Protein AF-A0A952XWJ9-F1 (afdb_monomer)

Structure (mmCIF, N/CA/C/O backbone):
data_AF-A0A952XWJ9-F1
#
_entry.id   AF-A0A952XWJ9-F1
#
loop_
_atom_site.group_PDB
_atom_site.id
_atom_site.type_symbol
_atom_site.label_atom_id
_atom_site.label_alt_id
_atom_site.label_comp_id
_atom_site.label_asym_id
_atom_site.label_entity_id
_atom_site.label_seq_id
_atom_site.pdbx_PDB_ins_code
_atom_site.Cartn_x
_atom_site.Cartn_y
_atom_site.Cartn_z
_atom_site.occupancy
_atom_site.B_iso_or_equiv
_atom_site.auth_seq_id
_atom_site.auth_comp_id
_atom_site.auth_asym_id
_atom_site.auth_atom_id
_atom_site.pdbx_PDB_model_num
ATOM 1 N N . MET A 1 1 ? -7.565 -2.787 5.447 1.00 73.69 1 MET A N 1
ATOM 2 C CA . MET A 1 1 ? -8.512 -2.974 4.321 1.00 73.69 1 MET A CA 1
ATOM 3 C C . MET A 1 1 ? -8.379 -1.731 3.476 1.00 73.69 1 MET A C 1
ATOM 5 O O . MET A 1 1 ? -8.634 -0.658 4.010 1.00 73.69 1 MET A O 1
ATOM 9 N N . ILE A 1 2 ? -7.873 -1.868 2.255 1.00 89.44 2 ILE A N 1
ATOM 10 C CA . ILE A 1 2 ? -7.521 -0.722 1.417 1.00 89.44 2 ILE A CA 1
ATOM 11 C C . ILE A 1 2 ? -8.797 -0.165 0.787 1.00 89.44 2 ILE A C 1
ATOM 13 O O . ILE A 1 2 ? -9.543 -0.908 0.156 1.00 89.44 2 ILE A O 1
ATOM 17 N N . LYS A 1 3 ? -9.097 1.110 1.045 1.00 90.12 3 LYS A N 1
ATOM 18 C CA . LYS A 1 3 ? -10.362 1.756 0.645 1.00 90.12 3 LYS A CA 1
ATOM 19 C C . LYS A 1 3 ? -10.204 2.801 -0.465 1.00 90.12 3 LYS A C 1
ATOM 21 O O . LYS A 1 3 ? -11.195 3.387 -0.883 1.00 90.12 3 LYS A O 1
ATOM 26 N N . GLY A 1 4 ? -8.979 3.055 -0.904 1.00 93.94 4 GLY A N 1
ATOM 27 C CA . GLY A 1 4 ? -8.633 4.107 -1.849 1.00 93.94 4 GLY A CA 1
ATOM 28 C C . GLY A 1 4 ? -7.121 4.191 -2.007 1.00 93.94 4 GLY A C 1
ATOM 29 O O . GLY A 1 4 ? -6.424 3.213 -1.738 1.00 93.94 4 GLY A O 1
ATOM 30 N N . VAL A 1 5 ? -6.640 5.361 -2.414 1.00 96.12 5 VAL A N 1
ATOM 31 C CA . VAL A 1 5 ? -5.210 5.668 -2.504 1.00 96.12 5 VAL A CA 1
ATOM 32 C C . VAL A 1 5 ? -4.706 6.127 -1.141 1.00 96.12 5 VAL A C 1
ATOM 34 O O . VAL A 1 5 ? -5.341 6.968 -0.504 1.00 96.12 5 VAL A O 1
ATOM 37 N N . TYR A 1 6 ? -3.570 5.595 -0.702 1.00 96.94 6 TYR A N 1
ATOM 38 C CA . TYR A 1 6 ? -2.880 6.044 0.496 1.00 96.94 6 TYR A CA 1
ATOM 39 C C . TYR A 1 6 ? -1.439 6.446 0.175 1.00 96.94 6 TYR A C 1
ATOM 41 O O . TYR A 1 6 ? -0.767 5.755 -0.588 1.00 96.94 6 TYR A O 1
ATOM 49 N N . ALA A 1 7 ? -0.951 7.509 0.808 1.00 96.00 7 ALA A N 1
ATOM 50 C CA . ALA A 1 7 ? 0.441 7.962 0.722 1.00 96.00 7 ALA A CA 1
ATOM 51 C C . ALA A 1 7 ? 1.117 7.917 2.101 1.00 96.00 7 ALA A C 1
ATOM 53 O O . ALA A 1 7 ? 0.448 7.693 3.110 1.00 96.00 7 ALA A O 1
ATOM 54 N N . ARG A 1 8 ? 2.434 8.127 2.174 1.00 93.81 8 ARG A N 1
ATOM 55 C CA . ARG A 1 8 ? 3.202 8.030 3.430 1.00 93.81 8 ARG A CA 1
ATOM 56 C C . ARG A 1 8 ? 3.117 9.284 4.302 1.00 93.81 8 ARG A C 1
ATOM 58 O O . ARG A 1 8 ? 3.577 9.260 5.441 1.00 93.81 8 ARG A O 1
ATOM 65 N N . SER A 1 9 ? 2.498 10.361 3.813 1.00 94.50 9 SER A N 1
ATOM 66 C CA . SER A 1 9 ? 2.165 11.532 4.627 1.00 94.50 9 SER A CA 1
ATOM 67 C C . SER A 1 9 ? 0.937 12.299 4.100 1.00 94.50 9 SER A C 1
ATOM 69 O O . SER A 1 9 ? 0.584 12.180 2.921 1.00 94.50 9 SER A O 1
ATOM 71 N N . PRO A 1 10 ? 0.274 13.118 4.939 1.00 94.75 10 PRO A N 1
ATOM 72 C CA . PRO A 1 10 ? -0.795 14.014 4.491 1.00 94.75 10 PRO A CA 1
ATOM 73 C C . PRO A 1 10 ? -0.348 15.030 3.427 1.00 94.75 10 PRO A C 1
ATOM 75 O O . PRO A 1 10 ? -1.132 15.389 2.546 1.00 94.75 10 PRO A O 1
ATOM 78 N N . GLU A 1 11 ? 0.905 15.487 3.479 1.00 95.38 11 GLU A N 1
ATOM 79 C CA . GLU A 1 11 ? 1.489 16.398 2.489 1.00 95.38 11 GLU A CA 1
ATOM 80 C C . GLU A 1 11 ? 1.578 15.725 1.118 1.00 95.38 11 GLU A C 1
ATOM 82 O O . GLU A 1 11 ? 1.132 16.305 0.127 1.00 95.38 11 GLU A O 1
ATOM 87 N N . GLN A 1 12 ? 2.031 14.468 1.073 1.00 95.25 12 GLN A N 1
ATOM 88 C CA . GLN A 1 12 ? 2.045 13.672 -0.155 1.00 95.25 12 GLN A CA 1
ATOM 89 C C . GLN A 1 12 ? 0.633 13.480 -0.725 1.00 95.25 12 GLN A C 1
ATOM 91 O O . GLN A 1 12 ? 0.431 13.589 -1.932 1.00 95.25 12 GLN A O 1
ATOM 96 N N . CYS A 1 13 ? -0.385 13.288 0.121 1.00 95.62 13 CYS A N 1
ATOM 97 C CA . CYS A 1 13 ? -1.773 13.260 -0.348 1.00 95.62 13 CYS A CA 1
ATOM 98 C C . CYS A 1 13 ? -2.212 14.587 -0.988 1.00 95.62 13 CYS A C 1
ATOM 100 O O . CYS A 1 13 ? -2.959 14.585 -1.971 1.00 95.62 13 CYS A O 1
ATOM 102 N N . ALA A 1 14 ? -1.772 15.727 -0.448 1.00 95.44 14 ALA A N 1
ATOM 103 C CA . ALA A 1 14 ? -2.070 17.035 -1.024 1.00 95.44 14 AL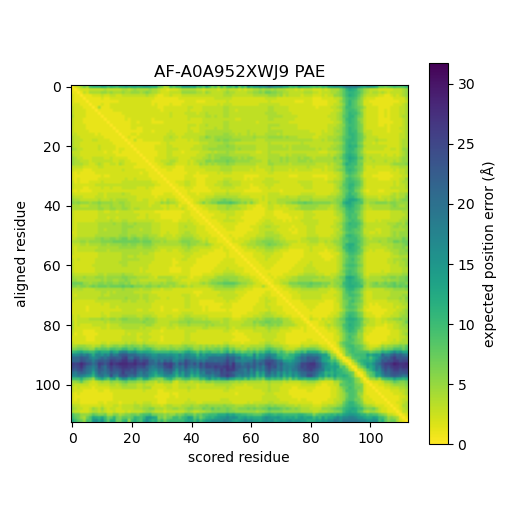A A CA 1
ATOM 104 C C . ALA A 1 14 ? -1.374 17.248 -2.379 1.00 95.44 14 ALA A C 1
ATOM 106 O O . ALA A 1 14 ? -1.925 17.940 -3.236 1.00 95.44 14 ALA A O 1
ATOM 107 N N . GLU A 1 15 ? -0.193 16.666 -2.584 1.00 94.38 15 GLU A N 1
ATOM 108 C CA . GLU A 1 15 ? 0.533 16.678 -3.859 1.00 94.38 15 GLU A CA 1
ATOM 109 C C . GLU A 1 15 ? -0.118 15.757 -4.890 1.00 94.38 15 GLU A C 1
ATOM 111 O O . GLU A 1 15 ? -0.513 16.230 -5.956 1.00 94.38 15 GLU A O 1
ATOM 116 N N . ALA A 1 16 ? -0.364 14.496 -4.527 1.00 93.38 16 ALA A N 1
ATOM 117 C CA . ALA A 1 16 ? -1.038 13.511 -5.372 1.00 93.38 16 ALA A CA 1
ATOM 118 C C . ALA A 1 16 ? -2.428 13.981 -5.840 1.00 93.38 16 ALA A C 1
ATOM 120 O O . ALA A 1 16 ? -2.883 13.643 -6.929 1.00 93.38 16 ALA A O 1
ATOM 121 N N . LYS A 1 17 ? -3.118 14.799 -5.036 1.00 94.44 17 LYS A N 1
ATOM 122 C CA . LYS A 1 17 ? -4.408 15.397 -5.407 1.00 94.44 17 LYS A CA 1
ATOM 123 C C . LYS A 1 17 ? -4.300 16.502 -6.458 1.00 94.44 17 LYS A C 1
ATOM 125 O O . LYS A 1 17 ? -5.265 16.726 -7.188 1.00 94.44 17 LYS A O 1
ATOM 130 N N . LYS A 1 18 ? -3.184 17.232 -6.503 1.00 93.69 18 LYS A N 1
ATOM 131 C CA . LYS A 1 18 ? -2.958 18.302 -7.488 1.00 93.69 18 LYS A CA 1
ATOM 132 C C . LYS A 1 18 ? -2.591 17.718 -8.844 1.00 93.69 18 LYS A C 1
ATOM 134 O O . LYS A 1 18 ? -3.130 18.163 -9.851 1.00 93.69 18 LYS A O 1
ATOM 139 N N . ASP A 1 19 ? -1.681 16.753 -8.836 1.00 93.38 19 ASP A N 1
ATOM 140 C CA . ASP A 1 19 ? -1.140 16.110 -10.027 1.00 93.38 19 ASP A CA 1
ATOM 141 C C . ASP A 1 19 ? -0.678 14.695 -9.664 1.00 93.38 19 ASP A C 1
ATOM 143 O O . ASP A 1 19 ? 0.415 14.500 -9.134 1.00 93.38 19 ASP A O 1
ATOM 147 N N . PHE A 1 20 ? -1.549 13.712 -9.895 1.00 91.50 20 PHE A N 1
ATOM 148 C CA . PHE A 1 20 ? -1.263 12.324 -9.541 1.00 91.50 20 PHE A CA 1
ATOM 149 C C . PHE A 1 20 ? -0.161 11.730 -10.425 1.00 91.50 20 PHE A C 1
ATOM 151 O O . PHE A 1 20 ? 0.750 11.077 -9.920 1.00 91.50 20 PHE A O 1
ATOM 158 N N . ASP A 1 21 ? -0.214 11.999 -11.730 1.00 91.44 21 ASP A N 1
ATOM 159 C CA . ASP A 1 21 ? 0.751 11.462 -12.688 1.00 91.44 21 ASP A CA 1
ATOM 160 C C . ASP A 1 21 ? 2.141 12.063 -12.450 1.00 91.44 21 ASP A C 1
ATOM 162 O O . ASP A 1 21 ? 3.134 11.338 -12.448 1.00 91.44 21 ASP A O 1
ATOM 166 N N . GLY A 1 22 ? 2.221 13.370 -12.173 1.00 93.00 22 GLY A N 1
ATOM 167 C CA . GLY A 1 22 ? 3.467 14.026 -11.776 1.00 93.00 22 GLY A CA 1
ATOM 168 C C . GLY A 1 22 ? 3.998 13.532 -10.430 1.00 93.00 22 GLY A C 1
ATOM 169 O O . GLY A 1 22 ? 5.200 13.321 -10.293 1.00 93.00 22 GLY A O 1
ATOM 170 N N . PHE A 1 23 ? 3.121 13.288 -9.450 1.00 92.75 23 PHE A N 1
ATOM 171 C CA . PHE A 1 23 ? 3.500 12.720 -8.153 1.00 92.75 23 PHE A CA 1
ATOM 172 C C . PHE A 1 23 ? 4.175 11.351 -8.313 1.00 92.75 23 PHE A C 1
ATOM 174 O O . PHE A 1 23 ? 5.306 11.171 -7.866 1.00 92.75 23 PHE A O 1
ATOM 181 N N . ILE A 1 24 ? 3.540 10.422 -9.034 1.00 91.81 24 ILE A N 1
ATOM 182 C CA . ILE A 1 24 ? 4.129 9.109 -9.339 1.00 91.81 24 ILE A CA 1
ATOM 183 C C . ILE A 1 24 ? 5.387 9.253 -10.205 1.00 91.81 24 ILE A C 1
ATOM 185 O O . ILE A 1 24 ? 6.391 8.583 -9.964 1.00 91.81 24 ILE A O 1
ATOM 189 N N . GLY A 1 25 ? 5.370 10.165 -11.180 1.00 90.44 25 GLY A N 1
ATOM 190 C CA . GLY A 1 25 ? 6.505 10.456 -12.056 1.00 90.44 25 GLY A CA 1
ATOM 191 C C . GLY A 1 25 ? 7.749 10.971 -11.328 1.00 90.44 25 GLY A C 1
ATOM 192 O O . GLY A 1 25 ? 8.859 10.765 -11.813 1.00 90.44 25 GLY A O 1
ATOM 193 N N . ASN A 1 26 ? 7.588 11.573 -10.148 1.00 90.94 26 ASN A N 1
ATOM 194 C CA . ASN A 1 26 ? 8.692 12.014 -9.291 1.00 90.94 26 ASN A CA 1
ATOM 195 C C . ASN A 1 26 ? 9.310 10.877 -8.454 1.00 90.94 26 ASN A C 1
ATOM 197 O O . ASN A 1 26 ? 10.210 11.133 -7.656 1.00 90.94 26 ASN A O 1
ATOM 201 N N . GLY A 1 27 ? 8.854 9.634 -8.634 1.00 88.56 27 GLY A N 1
ATOM 202 C CA . GLY A 1 27 ? 9.362 8.464 -7.914 1.00 88.56 27 GLY A CA 1
ATOM 203 C C . GLY A 1 27 ? 8.634 8.171 -6.603 1.00 88.56 27 GLY A C 1
ATOM 204 O O . GLY A 1 27 ? 9.057 7.289 -5.857 1.00 88.56 27 GLY A O 1
ATOM 205 N N . GLU A 1 28 ? 7.546 8.883 -6.313 1.00 92.00 28 GLU A N 1
ATOM 206 C CA . GLU A 1 28 ? 6.732 8.609 -5.136 1.00 92.00 28 GLU A CA 1
ATOM 207 C C . GLU A 1 28 ? 5.924 7.319 -5.297 1.00 92.00 28 GLU A C 1
ATOM 209 O O . GLU A 1 28 ? 5.597 6.886 -6.405 1.00 92.00 28 GLU A O 1
ATOM 214 N N . THR A 1 29 ? 5.581 6.708 -4.162 1.00 92.31 29 THR A N 1
ATOM 215 C CA . THR A 1 29 ? 4.790 5.473 -4.126 1.00 92.31 29 THR A CA 1
ATOM 216 C C . THR A 1 29 ? 3.481 5.669 -3.379 1.00 92.31 29 THR A C 1
ATOM 218 O O . THR A 1 29 ? 3.403 6.401 -2.390 1.00 92.31 29 THR A O 1
ATOM 221 N N . VAL A 1 30 ? 2.443 4.969 -3.827 1.00 94.81 30 VAL A N 1
ATOM 222 C CA . VAL A 1 30 ? 1.138 4.923 -3.165 1.00 94.81 30 VAL A CA 1
ATOM 223 C C . VAL A 1 30 ? 0.698 3.494 -2.916 1.00 94.81 30 VAL A C 1
ATOM 225 O O . VAL A 1 30 ? 0.995 2.591 -3.687 1.00 94.81 30 VAL A O 1
ATOM 228 N N . LEU A 1 31 ? -0.073 3.295 -1.854 1.00 96.06 31 LEU A N 1
ATOM 229 C CA . LEU A 1 31 ? -0.794 2.056 -1.593 1.00 96.06 31 LEU A CA 1
ATOM 230 C C . LEU A 1 31 ? -2.218 2.172 -2.153 1.00 96.06 31 LEU A C 1
ATOM 232 O O . LEU A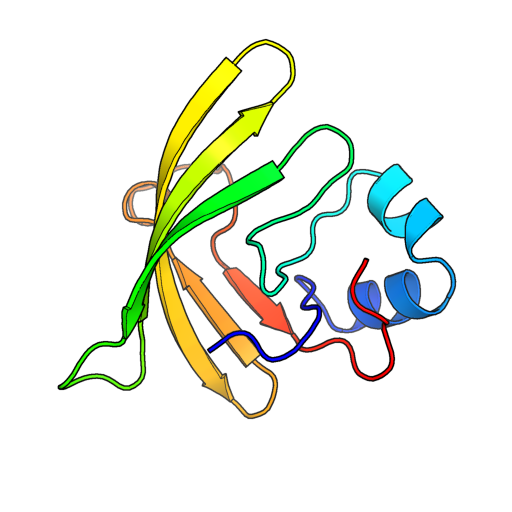 1 31 ? -2.961 3.090 -1.806 1.00 96.06 31 LEU A O 1
ATOM 236 N N . THR A 1 32 ? -2.615 1.225 -2.995 1.00 95.12 32 THR A N 1
ATOM 237 C CA . THR A 1 32 ? -3.920 1.141 -3.660 1.00 95.12 32 THR A CA 1
ATOM 238 C C . THR A 1 32 ? -4.568 -0.220 -3.407 1.00 95.12 32 THR A C 1
ATOM 240 O O . THR A 1 32 ? -4.014 -1.096 -2.739 1.00 95.12 32 THR A O 1
ATOM 243 N N . ALA A 1 33 ? -5.768 -0.431 -3.951 1.00 93.19 33 ALA A N 1
ATOM 244 C CA . ALA A 1 33 ? -6.424 -1.734 -3.904 1.00 93.19 33 ALA A CA 1
ATOM 245 C C . ALA A 1 33 ? -5.686 -2.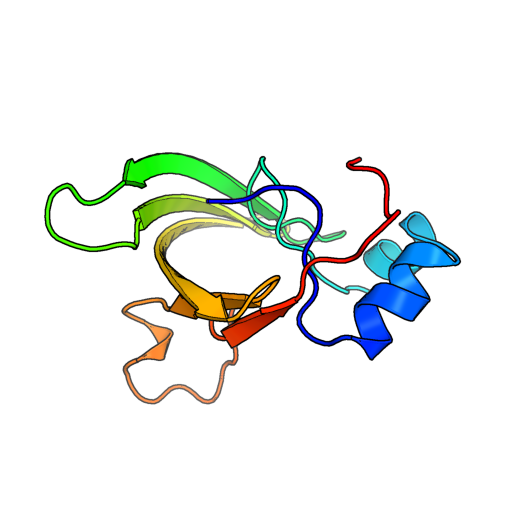832 -4.699 1.00 93.19 33 ALA A C 1
ATOM 247 O O . ALA A 1 33 ? -5.994 -4.005 -4.496 1.00 93.19 33 ALA A O 1
ATOM 248 N N . ARG A 1 34 ? -4.740 -2.473 -5.5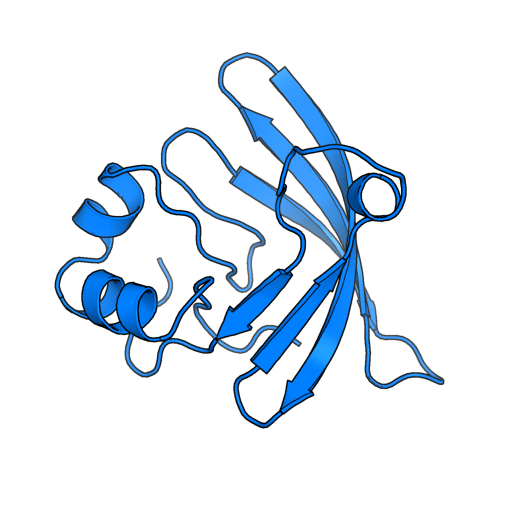82 1.00 93.25 34 ARG A N 1
ATOM 249 C CA . ARG A 1 34 ? -3.917 -3.417 -6.360 1.00 93.25 34 ARG A CA 1
ATOM 250 C C . ARG A 1 34 ? -2.597 -3.762 -5.676 1.00 93.25 34 ARG A C 1
ATOM 252 O O . ARG A 1 34 ? -2.022 -4.801 -5.978 1.00 93.25 34 ARG A O 1
ATOM 259 N N . GLY A 1 35 ? -2.150 -2.927 -4.744 1.00 94.88 35 GLY A N 1
ATOM 260 C CA . GLY A 1 35 ? -0.881 -3.091 -4.055 1.00 94.88 35 GLY A CA 1
ATOM 261 C C . GLY A 1 35 ? -0.161 -1.761 -3.924 1.00 94.88 35 GLY A C 1
ATOM 262 O O . GLY A 1 35 ? -0.796 -0.761 -3.605 1.00 94.88 35 GLY A O 1
ATOM 263 N N . ILE A 1 36 ? 1.150 -1.742 -4.125 1.00 94.75 36 ILE A N 1
ATOM 264 C CA . ILE A 1 36 ? 1.957 -0.522 -4.053 1.00 94.75 36 ILE A CA 1
ATOM 265 C C . ILE A 1 36 ? 2.360 -0.131 -5.464 1.00 94.75 36 ILE A C 1
ATOM 267 O O . ILE A 1 36 ? 2.839 -0.965 -6.221 1.00 94.75 36 ILE A O 1
ATOM 271 N N . GLU A 1 37 ? 2.141 1.124 -5.822 1.00 92.75 37 GLU A N 1
ATOM 272 C CA . GLU A 1 37 ? 2.334 1.632 -7.175 1.00 92.75 37 GLU A CA 1
ATOM 273 C C . GLU A 1 37 ? 3.303 2.814 -7.159 1.00 92.75 37 GLU A C 1
ATOM 275 O O . GLU A 1 37 ? 3.201 3.695 -6.305 1.00 92.75 37 GLU A O 1
ATOM 280 N N . GLY A 1 38 ? 4.224 2.821 -8.116 1.00 91.12 38 GLY A N 1
ATOM 281 C CA . GLY A 1 38 ? 5.213 3.852 -8.411 1.00 91.12 38 GLY A CA 1
ATOM 282 C C . GLY A 1 38 ? 5.650 3.726 -9.879 1.00 91.12 38 GLY A C 1
ATOM 283 O O . GLY A 1 38 ? 5.243 2.795 -10.574 1.00 91.12 38 GLY A O 1
ATOM 284 N N . ILE A 1 39 ? 6.461 4.661 -10.381 1.00 90.38 39 ILE A N 1
ATOM 285 C CA . ILE A 1 39 ? 6.820 4.702 -11.812 1.00 90.38 39 ILE A CA 1
ATOM 286 C C . ILE A 1 39 ? 7.731 3.545 -12.259 1.00 90.38 39 ILE A C 1
ATOM 288 O O . ILE A 1 39 ? 7.466 2.905 -13.273 1.00 90.38 39 ILE A O 1
ATOM 292 N N . GLU A 1 40 ? 8.789 3.262 -11.501 1.00 87.69 40 GLU A N 1
ATOM 293 C CA . GLU A 1 40 ? 9.753 2.181 -11.776 1.00 87.69 40 GLU A CA 1
ATOM 294 C C . GLU A 1 40 ? 9.675 1.075 -10.718 1.00 87.69 40 GLU A C 1
ATOM 296 O O . GLU A 1 40 ? 10.543 0.217 -10.624 1.00 87.69 40 GLU A O 1
ATOM 301 N N . TYR A 1 41 ? 8.636 1.103 -9.892 1.00 89.94 41 TYR A N 1
ATOM 302 C CA . TYR A 1 41 ? 8.478 0.200 -8.770 1.00 89.94 41 TYR A CA 1
ATOM 303 C C . TYR A 1 41 ? 7.007 -0.113 -8.573 1.00 89.94 41 TYR A C 1
ATOM 305 O O . TYR A 1 41 ? 6.197 0.800 -8.422 1.00 89.94 41 TYR A O 1
ATOM 313 N N . ASN A 1 42 ? 6.649 -1.389 -8.533 1.00 92.62 42 ASN A N 1
ATOM 314 C CA . ASN A 1 42 ? 5.309 -1.790 -8.133 1.00 92.62 42 ASN A CA 1
ATOM 315 C C . ASN A 1 42 ? 5.353 -3.083 -7.324 1.00 92.62 42 ASN A C 1
ATOM 317 O O . ASN A 1 42 ? 6.248 -3.899 -7.497 1.00 92.62 42 ASN A O 1
ATOM 321 N N . CYS A 1 43 ? 4.381 -3.266 -6.440 1.00 94.88 43 CYS A N 1
ATOM 322 C CA . CYS A 1 43 ? 4.122 -4.532 -5.780 1.00 94.88 43 CYS A CA 1
ATOM 323 C C . CYS A 1 43 ? 2.652 -4.879 -5.954 1.00 94.88 43 CYS A C 1
ATOM 325 O O . CYS A 1 43 ? 1.800 -4.174 -5.418 1.00 94.88 43 CYS A O 1
ATOM 327 N N . GLU A 1 44 ? 2.344 -5.972 -6.638 1.00 96.00 44 GLU A N 1
ATOM 328 C CA . GLU A 1 44 ? 0.977 -6.463 -6.815 1.00 96.00 44 GLU A CA 1
ATOM 329 C C . GLU A 1 44 ? 0.559 -7.344 -5.633 1.00 96.00 44 GLU A C 1
ATOM 331 O O . GLU A 1 44 ? 1.326 -8.191 -5.174 1.00 96.00 44 GLU A O 1
ATOM 336 N N . PHE A 1 45 ? -0.675 -7.196 -5.146 1.00 96.44 45 PHE A N 1
ATOM 337 C CA . PHE A 1 45 ? -1.279 -8.171 -4.237 1.00 96.44 45 PHE A CA 1
ATOM 338 C C . PHE A 1 45 ? -1.555 -9.497 -4.957 1.00 96.44 45 PHE A C 1
ATOM 340 O O . PHE A 1 45 ? -2.502 -9.604 -5.730 1.00 96.44 45 PHE A O 1
ATOM 347 N N . VAL A 1 46 ? -0.792 -10.538 -4.620 1.00 97.31 46 VAL A N 1
ATOM 348 C CA . VAL A 1 46 ? -1.004 -11.904 -5.132 1.00 97.31 46 VAL A CA 1
ATOM 349 C C . VAL A 1 46 ? -1.954 -12.696 -4.230 1.00 97.31 46 VAL A C 1
ATOM 351 O O . VAL A 1 46 ? -2.805 -13.440 -4.714 1.00 97.31 46 VAL A O 1
ATOM 354 N N . ASP A 1 47 ? -1.836 -12.530 -2.910 1.00 96.44 47 ASP A N 1
ATOM 355 C CA . ASP A 1 47 ? -2.788 -13.056 -1.927 1.00 96.44 47 ASP A CA 1
ATOM 356 C C . ASP A 1 47 ? -3.055 -12.006 -0.848 1.00 96.44 47 ASP A C 1
ATOM 358 O O . ASP A 1 47 ? -2.148 -11.293 -0.420 1.00 96.44 47 ASP A O 1
ATOM 362 N N . TRP A 1 48 ? -4.298 -11.930 -0.378 1.00 94.75 48 TRP A N 1
ATOM 363 C CA . TRP A 1 48 ? -4.712 -11.046 0.706 1.00 94.75 48 TRP A CA 1
ATOM 364 C C . TRP A 1 48 ? -5.597 -11.803 1.684 1.00 94.75 48 TRP A C 1
ATOM 366 O O . TRP A 1 48 ? -6.709 -12.236 1.365 1.00 94.75 48 TRP A O 1
ATOM 376 N N . LYS A 1 49 ? -5.158 -11.874 2.938 1.00 96.38 49 LYS A N 1
ATOM 377 C CA . LYS A 1 49 ? -5.853 -12.628 3.974 1.00 96.38 49 LYS A CA 1
ATOM 378 C C . LYS A 1 49 ? -6.122 -11.779 5.199 1.00 96.38 49 LYS A C 1
ATOM 380 O O . LYS A 1 49 ? -5.230 -11.455 5.982 1.00 96.38 49 LYS A O 1
ATOM 385 N N . LYS A 1 50 ? -7.401 -11.463 5.412 1.00 95.69 50 LYS A N 1
ATOM 386 C CA . LYS A 1 50 ? -7.856 -10.839 6.657 1.00 95.69 50 LYS A CA 1
ATOM 387 C C . LYS A 1 50 ? -7.763 -11.844 7.806 1.00 95.69 50 LYS A C 1
ATOM 389 O O . LYS A 1 50 ? -8.213 -12.984 7.682 1.00 95.69 50 LYS A O 1
ATOM 394 N N . ALA A 1 51 ? -7.213 -11.413 8.937 1.00 95.75 51 ALA A N 1
ATOM 395 C CA . ALA A 1 51 ? -7.185 -12.230 10.138 1.00 95.75 51 ALA A CA 1
ATOM 396 C C . ALA A 1 51 ? -8.601 -12.405 10.714 1.00 95.75 51 ALA A C 1
ATOM 398 O O . ALA A 1 51 ? -9.439 -11.508 10.651 1.00 95.75 51 ALA A O 1
ATOM 399 N N . THR A 1 52 ? -8.870 -13.565 11.313 1.00 96.31 52 THR A N 1
ATOM 400 C CA . THR A 1 52 ? -10.164 -13.850 11.962 1.00 96.31 52 THR A CA 1
ATOM 401 C C . THR A 1 52 ? -10.193 -13.458 13.438 1.00 96.31 52 THR A C 1
ATOM 403 O O . THR A 1 52 ? -11.267 -13.325 14.013 1.00 96.31 52 THR A O 1
ATOM 406 N N . ARG A 1 53 ? -9.019 -13.268 14.057 1.00 95.94 53 ARG A N 1
ATOM 407 C CA . ARG A 1 53 ? -8.856 -12.906 1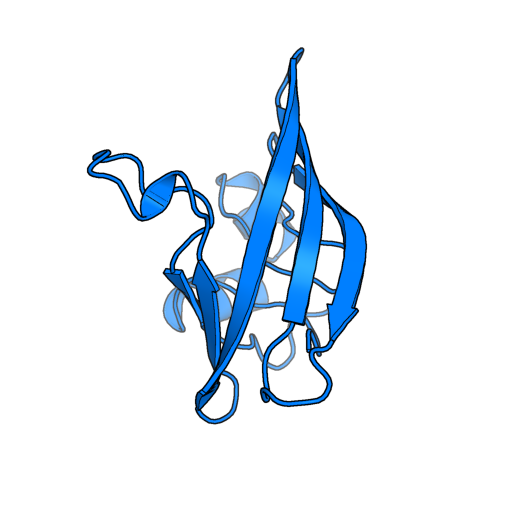5.480 1.00 95.94 53 ARG A CA 1
ATOM 408 C C . ARG A 1 53 ? -8.122 -11.578 15.702 1.00 95.94 53 ARG A C 1
ATOM 410 O O . ARG A 1 53 ? -7.897 -11.195 16.841 1.00 95.94 53 ARG A O 1
ATOM 417 N N . SER A 1 54 ? -7.727 -10.902 14.626 1.00 93.19 54 SER A N 1
ATOM 418 C CA . SER A 1 54 ? -7.108 -9.573 14.640 1.00 93.19 54 SER A CA 1
ATOM 419 C C . SER A 1 54 ? -7.863 -8.672 13.665 1.00 93.19 54 SER A C 1
ATOM 421 O O . SER A 1 54 ? -8.528 -9.158 12.750 1.00 93.19 54 SER A O 1
ATOM 423 N N . ILE A 1 55 ? -7.765 -7.359 13.857 1.00 93.62 55 ILE A N 1
ATOM 424 C CA . ILE A 1 55 ? -8.338 -6.358 12.948 1.00 93.62 55 ILE A CA 1
ATOM 425 C C . ILE A 1 55 ? -7.514 -6.173 11.663 1.00 93.62 55 ILE A C 1
ATOM 427 O O . ILE A 1 55 ? -7.969 -5.501 10.734 1.00 93.62 55 ILE A O 1
ATOM 431 N N . GLY A 1 56 ? -6.318 -6.763 11.609 1.00 95.88 56 GLY A N 1
ATOM 432 C CA . GLY A 1 56 ? -5.402 -6.664 10.482 1.00 95.88 56 GLY A CA 1
ATOM 433 C C . GLY A 1 56 ? -5.598 -7.700 9.379 1.00 95.88 56 GLY A C 1
ATOM 434 O O . GLY A 1 56 ? -6.500 -8.545 9.395 1.00 95.88 56 GLY A O 1
ATOM 435 N N . ALA A 1 57 ? -4.697 -7.630 8.410 1.00 96.75 57 ALA A N 1
ATOM 436 C CA . ALA A 1 57 ? -4.545 -8.584 7.324 1.00 96.75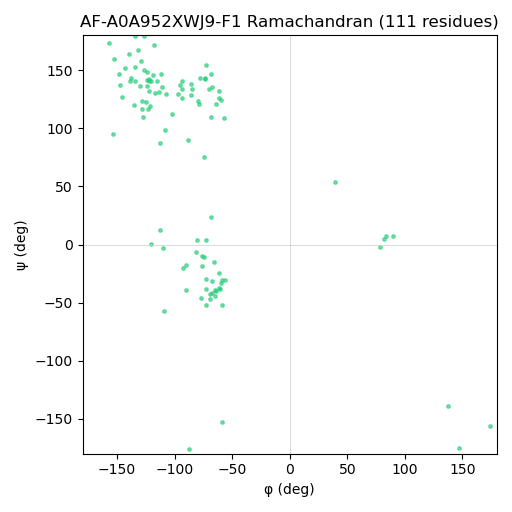 57 ALA A CA 1
ATOM 437 C C . ALA A 1 57 ? -3.062 -8.835 7.039 1.00 96.75 57 ALA A C 1
ATOM 439 O O . ALA A 1 57 ? -2.207 -8.063 7.465 1.00 96.75 57 ALA A O 1
ATOM 440 N N . VAL A 1 58 ? -2.776 -9.904 6.310 1.00 96.38 58 VAL A N 1
ATOM 441 C CA . VAL A 1 58 ? -1.463 -10.167 5.718 1.00 96.38 58 VAL A CA 1
ATOM 442 C C . VAL A 1 58 ? -1.655 -10.311 4.217 1.00 96.38 58 VAL A C 1
ATOM 444 O O . VAL A 1 58 ? -2.647 -10.907 3.791 1.00 96.38 58 VAL A O 1
ATOM 447 N N . ALA A 1 59 ? -0.728 -9.771 3.435 1.00 96.44 59 ALA A N 1
ATOM 448 C CA . ALA A 1 59 ? -0.681 -9.969 1.998 1.00 96.44 59 ALA A CA 1
ATOM 449 C C . ALA A 1 59 ? 0.657 -10.571 1.579 1.00 96.44 59 ALA A C 1
ATOM 451 O O . ALA A 1 59 ? 1.705 -10.207 2.117 1.00 96.44 59 ALA A O 1
ATOM 452 N N . THR A 1 60 ? 0.603 -11.461 0.596 1.00 96.31 60 THR A N 1
ATOM 453 C CA . THR A 1 60 ? 1.765 -11.843 -0.202 1.00 96.31 60 THR A CA 1
ATOM 454 C C . THR A 1 60 ? 1.724 -11.023 -1.478 1.00 96.31 60 THR A C 1
ATOM 456 O O . THR A 1 60 ? 0.686 -10.951 -2.139 1.00 96.31 60 THR A O 1
ATOM 459 N N . MET A 1 61 ? 2.843 -10.389 -1.799 1.00 95.62 61 MET A N 1
ATOM 460 C CA . MET A 1 61 ? 2.967 -9.479 -2.925 1.00 95.62 61 MET A CA 1
ATOM 461 C C . MET A 1 61 ? 4.088 -9.928 -3.854 1.00 95.62 61 MET A C 1
ATOM 463 O O . MET A 1 61 ? 5.074 -10.501 -3.390 1.00 95.62 61 MET A O 1
ATOM 467 N N . LEU A 1 62 ? 3.936 -9.665 -5.148 1.00 95.88 62 LEU A N 1
ATOM 468 C CA . LEU A 1 62 ? 5.026 -9.750 -6.115 1.00 95.88 62 LEU A CA 1
ATOM 469 C C . LEU A 1 62 ? 5.497 -8.328 -6.396 1.00 95.88 62 LEU A C 1
ATOM 471 O O . LEU A 1 62 ? 4.734 -7.540 -6.943 1.00 95.88 62 LEU A O 1
ATOM 475 N N . CYS A 1 63 ? 6.712 -8.001 -5.968 1.00 94.06 63 CYS A N 1
ATOM 476 C CA . CYS A 1 63 ? 7.334 -6.709 -6.213 1.00 94.06 63 CYS A CA 1
ATOM 477 C C . CYS A 1 63 ? 8.236 -6.779 -7.441 1.00 94.06 63 CYS A C 1
ATOM 479 O O . CYS A 1 63 ? 8.991 -7.739 -7.605 1.00 94.06 63 CYS A O 1
ATOM 481 N N . GLU A 1 64 ? 8.163 -5.755 -8.281 1.00 93.88 64 GLU A N 1
ATOM 482 C CA . GLU A 1 64 ? 8.903 -5.626 -9.527 1.00 93.88 64 GLU A CA 1
ATOM 483 C C . GLU A 1 64 ? 9.603 -4.267 -9.608 1.00 93.88 64 GLU A C 1
ATOM 485 O O . GLU A 1 64 ? 9.028 -3.214 -9.319 1.00 93.88 64 GLU A O 1
ATOM 490 N N . GLU A 1 65 ? 10.852 -4.323 -10.053 1.00 90.25 65 GLU A N 1
ATOM 491 C CA . GLU A 1 65 ? 11.731 -3.205 -10.400 1.00 90.25 65 GLU A CA 1
ATOM 492 C C . GLU A 1 65 ? 12.341 -3.518 -11.783 1.00 90.25 65 GLU A C 1
ATOM 494 O O . GLU A 1 65 ? 12.250 -4.664 -12.250 1.00 90.25 65 GLU A O 1
ATOM 499 N N . PRO A 1 66 ? 12.988 -2.570 -12.485 1.00 90.25 66 PRO A N 1
ATOM 500 C CA . PRO A 1 66 ? 13.503 -2.824 -13.825 1.00 90.25 66 PRO A CA 1
ATOM 501 C C . PRO A 1 66 ? 14.480 -4.013 -13.862 1.00 90.25 66 PRO A C 1
ATOM 503 O O . PRO A 1 66 ? 15.616 -3.935 -13.400 1.00 90.25 66 PRO A O 1
ATOM 506 N N . GLY A 1 67 ? 14.033 -5.127 -14.451 1.00 92.06 67 GLY A N 1
ATOM 507 C CA . GLY A 1 67 ? 14.833 -6.341 -14.634 1.00 92.06 67 GLY A CA 1
ATOM 508 C C . GLY A 1 67 ? 14.887 -7.294 -13.435 1.00 92.06 67 GLY A C 1
ATOM 509 O O . GLY A 1 67 ? 15.641 -8.268 -13.495 1.00 92.06 67 GLY A O 1
ATOM 510 N N . TYR A 1 68 ? 14.110 -7.061 -12.373 1.00 90.69 68 TYR A N 1
ATOM 511 C CA . TYR A 1 68 ? 14.114 -7.907 -11.179 1.00 90.69 68 TYR A CA 1
ATOM 512 C C . TYR A 1 68 ? 12.732 -7.982 -10.518 1.00 90.69 68 TYR A C 1
ATOM 514 O O . TYR A 1 68 ? 12.055 -6.972 -10.362 1.00 90.69 68 TYR A O 1
ATOM 522 N N . ALA A 1 69 ? 12.332 -9.185 -10.102 1.00 93.88 69 ALA A N 1
ATOM 523 C CA . ALA A 1 69 ? 11.073 -9.426 -9.403 1.00 93.88 69 ALA A CA 1
ATOM 524 C C . ALA A 1 69 ? 11.300 -10.333 -8.189 1.00 93.88 69 ALA A C 1
ATOM 526 O O . ALA A 1 69 ? 12.075 -11.292 -8.258 1.00 93.88 69 ALA A O 1
ATOM 527 N N . TYR A 1 70 ? 10.624 -10.046 -7.080 1.00 92.25 70 TYR A N 1
ATOM 528 C CA . TYR A 1 70 ? 10.778 -10.772 -5.822 1.00 92.25 70 TYR A CA 1
ATOM 529 C C . TYR A 1 70 ? 9.473 -10.808 -5.018 1.00 92.25 70 TYR A C 1
ATOM 531 O O . TYR A 1 70 ? 8.684 -9.864 -5.058 1.00 92.25 70 TYR A O 1
ATOM 539 N N . PRO A 1 71 ? 9.217 -11.898 -4.275 1.00 93.25 71 PRO A N 1
ATOM 540 C CA . PRO A 1 71 ? 8.072 -11.962 -3.386 1.00 93.25 71 PRO A CA 1
ATOM 541 C C . PRO A 1 71 ? 8.342 -11.180 -2.099 1.00 93.25 71 PRO A C 1
ATOM 543 O O . PRO A 1 71 ? 9.433 -11.253 -1.537 1.00 93.25 71 PRO A O 1
ATOM 546 N N . GLU A 1 72 ? 7.314 -10.527 -1.575 1.00 91.81 72 GLU A N 1
ATOM 547 C CA . GLU A 1 72 ? 7.350 -9.836 -0.288 1.00 91.81 72 GLU A CA 1
ATOM 548 C C . GLU A 1 72 ? 6.089 -10.174 0.520 1.00 91.81 72 GLU A C 1
ATOM 550 O O . GLU A 1 72 ? 5.036 -10.509 -0.033 1.00 91.81 72 GLU A O 1
ATOM 555 N N . VAL A 1 73 ? 6.182 -10.121 1.850 1.00 93.81 73 VAL A N 1
ATOM 556 C CA . VAL A 1 73 ? 5.040 -10.367 2.739 1.00 93.81 73 VAL A CA 1
ATOM 557 C C . VAL A 1 73 ? 4.860 -9.172 3.658 1.00 93.81 73 VAL A C 1
ATOM 559 O O . VAL A 1 73 ? 5.757 -8.837 4.426 1.00 93.81 73 VAL A O 1
ATOM 562 N N . TYR A 1 74 ? 3.671 -8.574 3.630 1.00 95.12 74 TYR A N 1
ATOM 563 C CA . TYR A 1 74 ? 3.336 -7.426 4.467 1.00 95.12 74 TYR A CA 1
ATOM 564 C C . TYR A 1 74 ? 2.152 -7.719 5.382 1.00 95.12 74 TYR A C 1
ATOM 566 O O . TYR A 1 74 ? 1.160 -8.327 4.976 1.00 95.12 74 TYR A O 1
ATOM 574 N N . ALA A 1 75 ? 2.229 -7.238 6.619 1.00 95.44 75 ALA A N 1
ATOM 575 C CA . ALA A 1 75 ? 1.089 -7.107 7.510 1.00 95.44 75 ALA A CA 1
ATOM 576 C C . ALA A 1 75 ? 0.495 -5.697 7.394 1.00 95.44 75 ALA A C 1
ATOM 578 O O . ALA A 1 75 ? 1.221 -4.712 7.311 1.00 95.44 75 ALA A O 1
ATOM 579 N N . PHE A 1 76 ? -0.834 -5.614 7.420 1.00 96.25 76 PHE A N 1
ATOM 580 C CA . PHE A 1 76 ? -1.602 -4.376 7.316 1.00 96.25 76 PHE A CA 1
ATOM 581 C C . PHE A 1 76 ? -2.500 -4.231 8.539 1.00 96.25 76 PHE A C 1
ATOM 583 O O . PHE A 1 76 ? -3.425 -5.027 8.741 1.00 96.25 76 PHE A O 1
ATOM 590 N N . MET A 1 77 ? -2.269 -3.189 9.328 1.00 95.81 77 MET A N 1
ATOM 591 C CA . MET A 1 77 ? -2.964 -2.922 10.583 1.00 95.81 77 MET A CA 1
ATOM 592 C C . MET A 1 77 ? -3.648 -1.551 10.530 1.00 95.81 77 MET A C 1
ATOM 594 O O . MET A 1 77 ? -2.973 -0.539 10.368 1.00 95.81 77 MET A O 1
ATOM 598 N N . PRO A 1 78 ? -4.983 -1.467 10.667 1.00 95.25 78 PRO A N 1
ATOM 599 C CA . PRO A 1 78 ? -5.643 -0.183 10.889 1.00 95.25 78 PRO A CA 1
ATOM 600 C C . PRO A 1 78 ? -5.146 0.440 12.201 1.00 95.25 78 PRO A C 1
ATOM 602 O O . PRO A 1 78 ? -5.138 -0.254 13.221 1.00 95.25 78 PRO A O 1
ATOM 605 N N . ARG A 1 79 ? -4.768 1.723 12.184 1.00 92.19 79 ARG A N 1
ATOM 606 C CA . ARG A 1 79 ? -4.262 2.434 13.373 1.00 92.19 79 ARG A CA 1
ATOM 607 C C . ARG A 1 79 ? -5.259 3.465 13.901 1.00 92.19 79 ARG A C 1
ATOM 609 O O . ARG A 1 79 ? -5.684 3.381 15.049 1.00 92.19 79 ARG A O 1
ATOM 616 N N . ALA A 1 80 ? -5.647 4.401 13.045 1.00 93.19 80 ALA A N 1
ATOM 617 C CA . ALA A 1 80 ? -6.652 5.429 13.288 1.00 93.19 80 ALA A CA 1
ATOM 618 C C . ALA A 1 80 ? -7.592 5.522 12.075 1.00 93.19 80 ALA A C 1
ATOM 620 O O . ALA A 1 80 ? -7.444 4.785 11.095 1.00 93.19 80 ALA A O 1
ATOM 621 N N . GLU A 1 81 ? -8.586 6.406 12.134 1.00 92.81 81 GLU A N 1
ATOM 622 C CA . GLU A 1 81 ? -9.424 6.674 10.967 1.00 92.81 81 GLU A CA 1
ATOM 623 C C . GLU A 1 81 ? -8.561 7.195 9.809 1.00 92.81 81 GLU A C 1
ATOM 625 O O . GLU A 1 81 ? -7.809 8.149 9.965 1.00 92.81 81 GLU A O 1
ATOM 630 N N . GLY A 1 82 ? -8.627 6.519 8.658 1.00 94.50 82 GLY A N 1
ATOM 631 C CA . GLY A 1 82 ? -7.818 6.863 7.487 1.00 94.50 82 GLY A CA 1
ATOM 632 C C . GLY A 1 82 ? -6.355 6.401 7.533 1.00 94.50 82 GLY A C 1
ATOM 633 O O . GLY A 1 82 ? -5.670 6.558 6.529 1.00 94.50 82 GLY A O 1
ATOM 634 N N . GLU A 1 83 ? -5.886 5.776 8.617 1.00 96.50 83 GLU A N 1
ATOM 635 C CA . GLU A 1 83 ? -4.485 5.358 8.768 1.00 96.50 83 GLU A CA 1
ATOM 636 C C . GLU A 1 83 ? -4.306 3.835 8.731 1.00 96.50 83 GLU A C 1
ATOM 638 O O . GLU A 1 83 ? -5.027 3.077 9.395 1.00 96.50 83 GLU A O 1
ATOM 643 N N . ILE A 1 84 ? -3.292 3.379 7.994 1.00 96.75 84 ILE A N 1
ATOM 644 C CA . ILE A 1 84 ? -2.883 1.973 7.920 1.00 96.75 84 ILE A CA 1
ATOM 645 C C . ILE A 1 84 ? -1.388 1.874 8.196 1.00 96.75 84 ILE A C 1
ATOM 647 O O . ILE A 1 84 ? -0.581 2.470 7.497 1.00 96.75 84 ILE A O 1
ATOM 651 N N . GLU A 1 85 ? -1.017 1.079 9.187 1.00 95.25 85 GLU A N 1
ATOM 652 C CA . GLU A 1 85 ? 0.360 0.657 9.394 1.00 95.25 85 GLU A CA 1
ATOM 653 C C . GLU A 1 85 ? 0.654 -0.579 8.541 1.00 95.25 85 GLU A C 1
ATOM 655 O O . GLU A 1 85 ? -0.091 -1.565 8.561 1.00 95.25 85 GLU A O 1
ATOM 660 N N . VAL A 1 86 ? 1.743 -0.508 7.787 1.00 94.94 86 VAL A N 1
ATOM 661 C CA . VAL A 1 86 ? 2.275 -1.574 6.945 1.00 94.94 86 VAL A CA 1
ATOM 662 C C . VAL A 1 86 ? 3.610 -2.008 7.532 1.00 94.94 86 VAL A C 1
ATOM 664 O O . VAL A 1 86 ? 4.460 -1.171 7.826 1.00 94.94 86 VAL A O 1
ATOM 667 N N . SER A 1 87 ? 3.821 -3.308 7.706 1.00 92.38 87 SER A N 1
ATOM 668 C CA . SER A 1 87 ? 5.086 -3.840 8.221 1.00 92.38 87 SER A CA 1
ATOM 669 C C . SER A 1 87 ? 5.517 -5.098 7.475 1.00 92.38 87 SER A C 1
ATOM 671 O O . SER A 1 87 ? 4.682 -5.928 7.122 1.00 92.38 87 SER A O 1
ATOM 673 N N . SER A 1 88 ? 6.821 -5.234 7.218 1.00 87.88 88 SER A N 1
ATOM 674 C CA . SER A 1 88 ? 7.433 -6.448 6.660 1.00 87.88 88 SER A CA 1
ATOM 675 C C . SER A 1 88 ? 8.332 -7.118 7.707 1.00 87.88 88 SER A C 1
ATOM 677 O O . SER A 1 88 ? 8.974 -6.420 8.510 1.00 87.88 88 SER A O 1
ATOM 679 N N . PRO A 1 89 ? 8.422 -8.463 7.710 1.00 78.00 89 PRO A N 1
ATOM 680 C CA . PRO A 1 89 ? 9.354 -9.187 8.567 1.00 78.00 89 PRO A CA 1
ATOM 681 C C . PRO A 1 89 ? 10.813 -8.778 8.311 1.00 78.00 89 PRO A C 1
ATOM 683 O O . PRO A 1 89 ? 11.595 -8.746 9.259 1.00 78.00 89 PRO A O 1
ATOM 686 N N . LEU A 1 90 ? 11.172 -8.388 7.081 1.00 69.19 90 LEU A N 1
ATOM 687 C CA . LEU A 1 90 ? 12.533 -7.973 6.719 1.00 69.19 90 LEU A CA 1
ATOM 688 C C . LEU A 1 90 ? 12.894 -6.593 7.288 1.00 69.19 90 LEU A C 1
ATOM 690 O O . LEU A 1 90 ? 13.999 -6.397 7.783 1.00 69.19 90 LEU A O 1
ATOM 694 N N . THR A 1 91 ? 11.944 -5.654 7.310 1.00 57.75 91 THR A N 1
ATOM 695 C CA . THR A 1 91 ? 12.153 -4.302 7.866 1.00 57.75 91 THR A CA 1
ATOM 696 C C . THR A 1 91 ? 12.147 -4.261 9.396 1.00 57.75 91 THR A C 1
ATOM 698 O O . THR A 1 91 ? 12.652 -3.318 9.995 1.00 57.75 91 THR A O 1
ATOM 701 N N . SER A 1 92 ? 11.598 -5.290 10.051 1.00 52.41 92 SER A N 1
ATOM 702 C CA . SER A 1 92 ? 11.613 -5.401 11.518 1.00 52.41 92 SER A CA 1
ATOM 703 C C . SER A 1 92 ? 12.987 -5.793 12.089 1.00 52.41 92 SER A C 1
ATOM 705 O O . SER A 1 92 ? 13.215 -5.676 13.293 1.00 52.41 92 SER A O 1
ATOM 707 N N . ALA A 1 93 ? 13.921 -6.204 11.222 1.00 44.78 93 ALA A N 1
ATOM 708 C CA . ALA A 1 93 ? 15.296 -6.550 11.554 1.00 44.78 93 ALA A CA 1
ATOM 709 C C . ALA A 1 93 ? 16.275 -5.527 10.944 1.00 44.78 93 ALA A C 1
ATOM 711 O O . ALA A 1 93 ? 16.775 -5.712 9.842 1.00 44.78 93 ALA A O 1
ATOM 712 N N . ALA A 1 94 ? 16.541 -4.445 11.683 1.00 40.06 94 ALA A N 1
ATOM 713 C CA . ALA A 1 94 ? 17.765 -3.632 11.615 1.00 4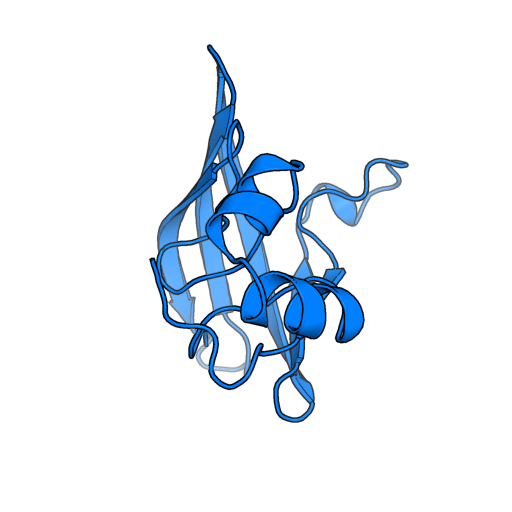0.06 94 ALA A CA 1
ATOM 714 C C . ALA A 1 94 ? 18.378 -3.375 10.215 1.00 40.06 94 ALA A C 1
ATOM 716 O O . ALA A 1 94 ? 19.568 -3.616 10.009 1.00 40.06 94 ALA A O 1
ATOM 717 N N . SER A 1 95 ? 17.601 -2.856 9.264 1.00 38.75 95 SER A N 1
ATOM 718 C CA . SER A 1 95 ? 18.151 -2.287 8.029 1.00 38.75 95 SER A CA 1
ATOM 719 C C . SER A 1 95 ? 17.705 -0.835 7.880 1.00 38.75 95 SER A C 1
ATOM 721 O O . SER A 1 95 ? 16.526 -0.527 8.028 1.00 38.75 95 SER A O 1
ATOM 723 N N . A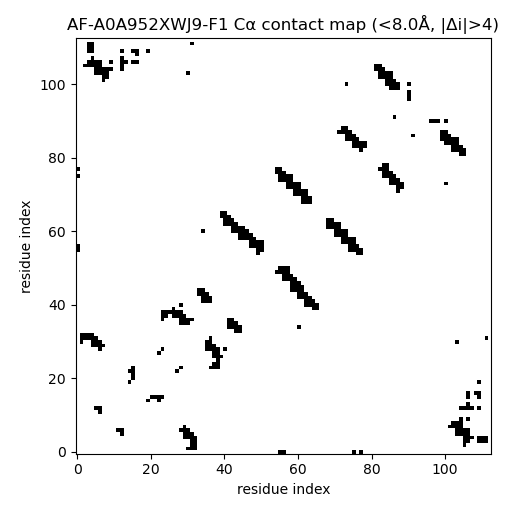SP A 1 96 ? 18.651 0.056 7.568 1.00 38.03 96 ASP A N 1
ATOM 724 C CA . ASP A 1 96 ? 18.444 1.485 7.260 1.00 38.03 96 ASP A CA 1
ATOM 725 C C . ASP A 1 96 ? 17.706 1.707 5.924 1.00 38.03 96 ASP A C 1
ATOM 727 O O . ASP A 1 96 ? 17.849 2.744 5.280 1.00 38.03 96 ASP A O 1
ATOM 731 N N . ASN A 1 97 ? 16.936 0.716 5.472 1.00 42.94 97 ASN A N 1
ATOM 732 C CA . ASN A 1 97 ? 16.187 0.777 4.235 1.00 42.94 97 ASN A CA 1
ATOM 733 C C . ASN A 1 97 ? 14.700 0.902 4.593 1.00 42.94 97 ASN A C 1
ATOM 735 O O . ASN A 1 97 ? 14.069 -0.102 4.947 1.00 42.94 97 ASN A O 1
ATOM 739 N N . PRO A 1 98 ? 14.123 2.118 4.568 1.00 52.72 98 PRO A N 1
ATOM 740 C CA . PRO A 1 98 ? 12.713 2.326 4.845 1.00 52.72 98 PRO A CA 1
ATOM 741 C C . PRO A 1 98 ? 11.926 1.849 3.622 1.00 52.72 98 PRO A C 1
ATOM 743 O O . PRO A 1 98 ? 11.481 2.656 2.807 1.00 52.72 98 PRO A O 1
ATOM 746 N N . GLY A 1 99 ? 11.813 0.527 3.455 1.00 73.69 99 GLY A N 1
ATOM 747 C CA . GLY A 1 99 ? 11.028 -0.106 2.395 1.00 73.69 99 GLY A CA 1
ATOM 748 C C . GLY A 1 99 ? 9.552 0.301 2.465 1.00 73.69 99 GLY A C 1
ATOM 749 O O . GLY A 1 99 ? 9.192 1.350 2.991 1.00 73.69 99 GLY A O 1
ATOM 750 N N . ASN A 1 100 ? 8.627 -0.527 1.989 1.00 86.12 100 ASN A N 1
ATOM 751 C CA . ASN A 1 100 ? 7.205 -0.153 2.056 1.00 86.12 100 ASN A CA 1
ATOM 752 C C . ASN A 1 100 ? 6.567 -0.201 3.445 1.00 86.12 100 ASN A C 1
ATOM 754 O O . ASN A 1 100 ? 5.367 0.043 3.569 1.00 86.12 100 ASN A O 1
ATOM 758 N N . ALA A 1 101 ? 7.343 -0.501 4.483 1.00 90.25 101 ALA A N 1
ATOM 759 C CA . ALA A 1 101 ? 6.869 -0.442 5.852 1.00 90.25 101 ALA A CA 1
ATOM 760 C C . ALA A 1 101 ? 6.722 1.014 6.324 1.00 90.25 101 ALA A C 1
ATOM 762 O O . ALA A 1 101 ? 7.528 1.880 5.990 1.00 90.25 101 ALA A O 1
ATOM 763 N N . GLY A 1 102 ? 5.695 1.279 7.124 1.00 92.06 102 GLY A N 1
ATOM 764 C CA . GLY A 1 102 ? 5.390 2.609 7.638 1.00 92.06 102 GLY A CA 1
ATOM 765 C C . GLY A 1 102 ? 3.895 2.848 7.802 1.00 92.06 102 GLY A C 1
ATOM 766 O O . GLY A 1 102 ? 3.075 1.951 7.613 1.00 92.06 102 GLY A O 1
ATOM 767 N N . VAL A 1 103 ? 3.541 4.079 8.165 1.00 94.88 103 VAL A N 1
ATOM 768 C CA . VAL A 1 103 ? 2.144 4.517 8.249 1.00 94.88 103 VAL A CA 1
ATOM 769 C C . VAL A 1 103 ? 1.741 5.159 6.927 1.00 94.88 103 VAL A C 1
ATOM 771 O O . VAL A 1 103 ? 2.460 5.991 6.384 1.00 94.88 103 VAL A O 1
ATOM 774 N N . TYR A 1 104 ? 0.575 4.763 6.436 1.00 96.88 104 TYR A N 1
ATOM 775 C CA . TYR A 1 104 ? -0.052 5.259 5.223 1.00 96.88 104 TYR A CA 1
ATOM 776 C C . TYR A 1 104 ? -1.354 5.978 5.571 1.00 96.88 104 TYR A C 1
ATOM 778 O O . TYR A 1 104 ? -2.128 5.507 6.409 1.00 96.88 104 TYR A O 1
ATOM 786 N N . TYR A 1 105 ? -1.618 7.084 4.883 1.00 97.12 105 TYR A N 1
ATOM 787 C CA . TYR A 1 105 ? -2.737 7.994 5.109 1.00 97.12 105 TYR A CA 1
ATOM 788 C C . TYR A 1 105 ? -3.650 8.013 3.888 1.00 97.12 105 TYR A C 1
ATOM 790 O O . TYR A 1 105 ? -3.175 8.171 2.767 1.00 97.12 105 TYR A O 1
ATOM 798 N N . LEU A 1 106 ? -4.956 7.849 4.098 1.00 97.00 106 LEU A N 1
ATOM 799 C CA . LEU A 1 106 ? -5.956 7.871 3.032 1.00 97.00 106 LEU A CA 1
ATOM 800 C C . LEU A 1 106 ? -5.997 9.253 2.367 1.00 97.00 106 LEU A C 1
ATOM 802 O O . LEU A 1 106 ? -6.310 10.255 3.008 1.00 97.00 106 LEU A O 1
ATOM 806 N N . CYS A 1 107 ? -5.752 9.296 1.062 1.00 96.44 107 CYS A N 1
ATOM 807 C CA . CYS A 1 107 ? -5.784 10.524 0.284 1.00 96.44 107 CYS A CA 1
ATOM 808 C C . CYS A 1 107 ? -7.199 10.794 -0.248 1.00 96.44 107 CYS A C 1
ATOM 810 O O . CYS A 1 107 ? -7.583 10.357 -1.337 1.00 96.44 107 CYS A O 1
ATOM 812 N N . GLU A 1 108 ? -8.006 11.522 0.525 1.00 93.38 108 GLU A N 1
ATOM 813 C CA . GLU A 1 108 ? -9.391 11.821 0.153 1.00 93.38 108 GLU A CA 1
ATOM 814 C C . GLU A 1 108 ? -9.514 12.634 -1.149 1.00 93.38 108 GLU A C 1
ATOM 816 O O . GLU A 1 108 ? -8.986 13.744 -1.308 1.00 93.38 108 GLU A O 1
ATOM 821 N N . GLY A 1 109 ? -10.307 12.097 -2.078 1.00 89.44 109 GLY A N 1
ATOM 822 C CA . GLY A 1 109 ? -10.576 12.724 -3.370 1.00 89.44 109 GLY A CA 1
ATOM 823 C C . GLY A 1 109 ? -9.493 12.495 -4.426 1.00 89.44 109 GLY A C 1
ATOM 824 O O . GLY A 1 109 ? -9.628 13.037 -5.521 1.00 89.44 109 GLY A O 1
ATOM 825 N N . VAL A 1 110 ? -8.463 11.692 -4.138 1.00 90.75 110 VAL A N 1
ATOM 826 C CA . VAL A 1 110 ? -7.555 11.159 -5.163 1.00 90.75 110 VAL A CA 1
ATOM 827 C C . VAL A 1 110 ? -8.242 9.969 -5.831 1.00 90.75 110 VAL A C 1
ATOM 829 O O . VAL A 1 110 ? -8.691 9.038 -5.158 1.00 90.75 110 VAL A O 1
ATOM 832 N N . LYS A 1 111 ? -8.395 10.020 -7.157 1.00 80.81 111 LYS A N 1
ATOM 833 C CA . LYS A 1 111 ? -8.972 8.901 -7.913 1.00 80.81 111 LYS A CA 1
ATOM 834 C C . LYS A 1 111 ? -7.956 7.768 -7.990 1.00 80.81 111 LYS A C 1
ATOM 836 O O . LYS A 1 111 ? -6.768 8.024 -8.128 1.00 80.81 111 LYS A O 1
ATOM 841 N N . MET A 1 112 ? -8.441 6.530 -7.907 1.00 69.81 112 MET A N 1
ATOM 842 C CA . MET A 1 112 ? -7.587 5.377 -8.174 1.00 69.81 112 MET A CA 1
ATOM 843 C C . MET A 1 112 ? -7.202 5.360 -9.665 1.00 69.81 112 MET A C 1
ATOM 845 O O . MET A 1 112 ? -8.093 5.607 -10.487 1.00 69.81 112 MET A O 1
ATOM 849 N N . PRO A 1 113 ? -5.922 5.114 -9.991 1.00 62.06 113 PRO A N 1
ATOM 850 C CA . PRO A 1 113 ? -5.470 4.883 -11.362 1.00 62.06 113 PRO A CA 1
ATOM 851 C C . PRO A 1 113 ? -6.035 3.592 -11.972 1.00 62.06 113 PRO A C 1
ATOM 853 O O . PRO A 1 113 ? -6.397 2.658 -11.219 1.00 62.06 113 PRO A O 1
#

Sequence (113 aa):
MIKGVYARSPEQCAEAKKDFDGFIGNGETVLTARGIEGIEYNCEFVDWKKATRSIGAVATMLCEEPGYAYPEVYAFMPRAEGEIEVSSPLTSAASDNPGNAGVYYLCEGVKMP

pLDDT: mean 89.06, std 13.36, range [38.03, 97.31]

Nearest PDB structures (foldseek):
  2hlv-assembly1_A  TM=7.724E-01  e=2.000E+00  Bos taurus
  1gt4-assembly1_B  TM=5.586E-01  e=3.080E+00  Bos taurus
  1g85-assembly1_B  TM=5.556E-01  e=5.577E+00  Bos taurus
  1obp-assembly1_B  TM=5.567E-01  e=5.886E+00  Bos taurus

Mean predicted aligned error: 4.62 Å

Secondary structure (DSSP, 8-state):
---S-EESSHHHHHHHHH-HHHHHHTT--EEETTEEE-SS-EEEEEEEEE-SSSS-EEEEEEEEETTEEEEEEEEEEE-STTEEEEE-TTTTSS-S---S-EEEEE-TTPPP-

Radius of gyration: 13.61 Å; Cα contacts (8 Å, |Δi|>4): 237; chains: 1; bounding box: 29×32×30 Å

Solvent-accessible surface area (backbone atoms only — not comparable to full-atom values): 6297 Å² total; per-residue (Å²): 130,72,87,50,34,20,19,75,38,71,67,52,27,58,45,35,57,76,39,48,68,60,38,28,67,72,67,39,61,34,40,38,81,61,28,38,45,36,69,70,37,39,26,40,61,75,42,79,45,72,47,93,89,50,91,30,30,41,33,38,27,46,32,40,41,91,94,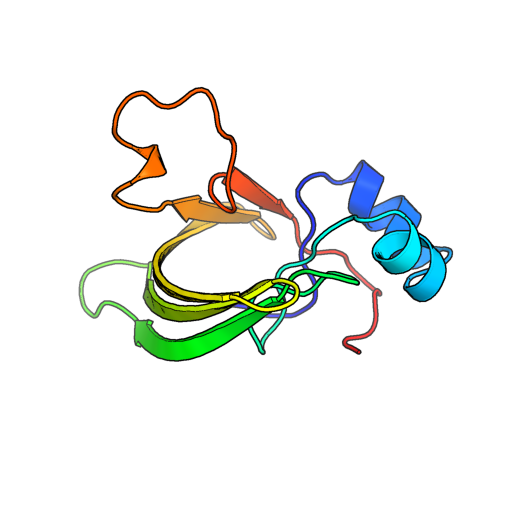47,75,48,79,48,55,39,39,40,35,73,74,54,92,60,29,36,37,31,43,33,77,69,61,76,55,92,52,100,57,84,57,91,46,46,56,29,32,57,25,86,88,40,78,75,134

Foldseek 3Di:
DFDAKWFQDPVLLVVCLVPVPVSLVVQGWIQHPQGIDHDQKTWGFPDWAQDPPARKIKTWIWIGGVPDIDIFIWIWHDDDVQKIFIDGPVVVPDDPDPPPGHIIGHNPPRHDD